Protein AF-A0A2E9KQT9-F1 (afdb_monomer)

Secondary structure (DSSP, 8-state):
-HHHHHHHHHHHHHHHHTTS---HHHHHHHHHHH-GGGHHHHHHHHHHHHHTTSS-HHHHHHHHHHHHHTTT---

Mean predicted aligned error: 3.48 Å

Sequence (75 aa):
MTREAFKLIYNKALDLISRREHSRYEVMQKLNKRYPETRSLIEEVLDKLIANNILDDERFAEMYINSRARKGFGP

Structure (mmCIF, N/CA/C/O backbone):
data_AF-A0A2E9KQT9-F1
#
_entry.id   AF-A0A2E9KQT9-F1
#
loop_
_atom_site.group_PDB
_atom_site.id
_atom_site.type_symbol
_atom_site.label_atom_id
_atom_site.label_alt_id
_atom_site.label_comp_id
_atom_site.label_asym_id
_atom_site.label_entity_id
_atom_site.label_seq_id
_atom_site.pdbx_PDB_ins_code
_atom_site.Cartn_x
_atom_site.Cartn_y
_atom_site.Cartn_z
_atom_site.occupancy
_atom_site.B_iso_or_equiv
_atom_site.auth_seq_id
_atom_site.auth_comp_id
_atom_site.auth_asym_id
_atom_site.auth_atom_id
_atom_site.pdbx_PDB_model_num
ATOM 1 N N . MET A 1 1 ? -13.167 -4.112 17.753 1.00 59.50 1 MET A N 1
ATOM 2 C CA . MET A 1 1 ? -11.695 -4.171 17.593 1.00 59.50 1 MET A CA 1
ATOM 3 C C . MET A 1 1 ? -11.257 -4.202 16.129 1.00 59.50 1 MET A C 1
ATOM 5 O O . MET A 1 1 ? -10.423 -3.390 15.759 1.00 59.50 1 MET A O 1
ATOM 9 N N . THR A 1 2 ? -11.843 -5.044 15.271 1.00 79.12 2 THR A N 1
ATOM 10 C CA . THR A 1 2 ? -11.434 -5.200 13.856 1.00 79.12 2 THR A CA 1
ATOM 11 C C . THR A 1 2 ? -11.640 -3.957 12.979 1.00 79.12 2 THR A C 1
ATOM 13 O O . THR A 1 2 ? -10.774 -3.629 12.178 1.00 79.12 2 THR A O 1
ATOM 16 N N . ARG A 1 3 ? -12.739 -3.210 13.156 1.00 89.75 3 ARG A N 1
ATOM 17 C CA . ARG A 1 3 ? -13.082 -2.056 12.296 1.00 89.75 3 ARG A CA 1
ATOM 18 C C . ARG A 1 3 ? -12.108 -0.873 12.408 1.00 89.75 3 ARG A C 1
ATOM 20 O O . ARG A 1 3 ? -11.829 -0.215 11.410 1.00 89.75 3 ARG A O 1
ATOM 27 N N . GLU A 1 4 ? -11.578 -0.619 13.603 1.00 94.69 4 GLU A N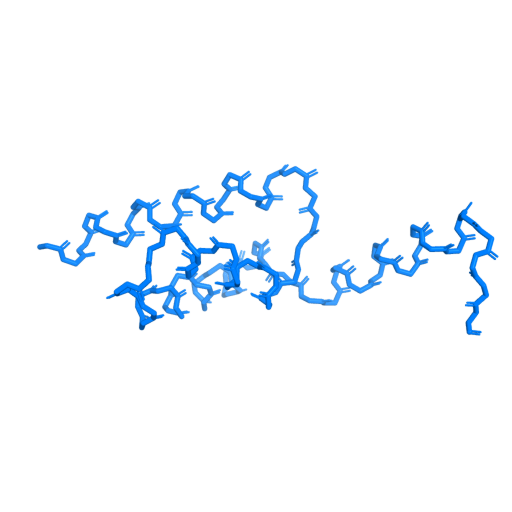 1
ATOM 28 C CA . GLU A 1 4 ? -10.585 0.444 13.827 1.00 94.69 4 GLU A CA 1
ATOM 29 C C . GLU A 1 4 ? -9.189 0.016 13.359 1.00 94.69 4 GLU A C 1
ATOM 31 O O . GLU A 1 4 ? -8.490 0.800 12.719 1.00 94.69 4 GLU A O 1
ATOM 36 N N . ALA A 1 5 ? -8.821 -1.255 13.563 1.00 95.31 5 ALA A N 1
ATOM 37 C CA . ALA A 1 5 ? -7.603 -1.817 12.984 1.00 95.31 5 ALA A CA 1
ATOM 38 C C . ALA A 1 5 ? -7.636 -1.770 11.445 1.00 95.31 5 ALA A C 1
ATOM 40 O O . ALA A 1 5 ? -6.650 -1.372 10.828 1.00 95.31 5 ALA A O 1
ATOM 41 N N . PHE A 1 6 ? -8.786 -2.075 10.829 1.00 97.31 6 PHE A N 1
ATOM 42 C CA . PHE A 1 6 ? -8.958 -1.992 9.378 1.00 97.31 6 PHE A CA 1
ATOM 43 C C . PHE A 1 6 ? -8.684 -0.572 8.886 1.00 97.31 6 PHE A C 1
ATOM 45 O O . PHE A 1 6 ? -7.861 -0.378 7.999 1.00 97.31 6 PHE A O 1
ATOM 52 N N . LYS A 1 7 ? -9.327 0.438 9.492 1.00 97.81 7 LYS A N 1
ATOM 53 C CA . LYS A 1 7 ? -9.111 1.849 9.132 1.00 97.81 7 LYS A CA 1
ATOM 54 C C . LYS A 1 7 ? -7.651 2.266 9.287 1.00 97.81 7 LYS A C 1
ATOM 56 O O . LYS A 1 7 ? -7.123 2.950 8.415 1.00 97.81 7 LYS A O 1
ATOM 61 N N . LEU A 1 8 ? -6.994 1.856 10.373 1.00 98.00 8 LEU A N 1
ATOM 62 C CA . LEU A 1 8 ? -5.590 2.180 10.622 1.00 98.00 8 LEU A CA 1
ATOM 63 C C . LEU A 1 8 ? -4.676 1.618 9.523 1.00 98.00 8 LEU A C 1
ATOM 65 O O . LEU A 1 8 ? -3.821 2.338 9.005 1.00 98.00 8 LEU A O 1
ATOM 69 N N . ILE A 1 9 ? -4.864 0.348 9.161 1.00 98.19 9 ILE A N 1
ATOM 70 C CA . ILE A 1 9 ? -4.085 -0.323 8.113 1.00 98.19 9 ILE A CA 1
ATOM 71 C C . ILE A 1 9 ? -4.413 0.273 6.742 1.00 98.19 9 ILE A C 1
ATOM 73 O O . ILE A 1 9 ? -3.497 0.560 5.975 1.00 98.19 9 ILE A O 1
ATOM 77 N N . TYR A 1 10 ? -5.692 0.532 6.460 1.00 98.25 10 TYR A N 1
ATOM 78 C CA . TYR A 1 10 ? -6.158 1.148 5.218 1.00 98.25 10 TYR A CA 1
ATOM 79 C C . TYR A 1 10 ? -5.538 2.530 5.002 1.00 98.25 10 TYR A C 1
ATOM 81 O O . TYR A 1 10 ? -4.922 2.774 3.968 1.00 98.25 10 TYR A O 1
ATOM 89 N N . ASN A 1 11 ? -5.598 3.411 6.004 1.00 98.19 11 ASN A N 1
ATOM 90 C CA . ASN A 1 11 ? -4.965 4.729 5.930 1.00 98.19 11 ASN A CA 1
ATOM 91 C C . ASN A 1 11 ? -3.451 4.606 5.749 1.00 98.19 11 ASN A C 1
ATOM 93 O O . ASN A 1 11 ? -2.863 5.319 4.939 1.00 98.19 11 ASN A O 1
ATOM 97 N N . LYS A 1 12 ? -2.812 3.648 6.434 1.00 98.00 12 LYS A N 1
ATOM 98 C CA . LYS A 1 12 ? -1.381 3.424 6.243 1.00 98.00 12 LYS A CA 1
ATOM 99 C C . LYS A 1 12 ? -1.047 2.938 4.830 1.00 98.00 12 LYS A C 1
ATOM 101 O O . LYS A 1 12 ? -0.002 3.305 4.301 1.00 98.00 12 LYS A O 1
ATOM 106 N N . ALA A 1 13 ? -1.899 2.120 4.223 1.00 98.06 13 ALA A N 1
ATOM 107 C CA . ALA A 1 13 ? -1.740 1.687 2.843 1.00 98.06 13 ALA A CA 1
ATOM 108 C C . ALA A 1 13 ? -1.876 2.871 1.870 1.00 98.06 13 ALA A C 1
ATOM 110 O O . ALA A 1 13 ? -1.024 3.033 0.997 1.00 98.06 13 ALA A O 1
ATOM 111 N N . LEU A 1 14 ? -2.861 3.753 2.077 1.00 98.00 14 LEU A N 1
ATOM 112 C CA . LEU A 1 14 ? -3.006 4.990 1.301 1.00 98.00 14 LEU A CA 1
ATOM 113 C C . LEU A 1 14 ? -1.773 5.900 1.419 1.00 98.00 14 LEU A C 1
ATOM 115 O O . LEU A 1 14 ? -1.278 6.395 0.408 1.00 98.00 14 LEU A O 1
ATOM 119 N N . ASP A 1 15 ? -1.213 6.062 2.622 1.00 97.50 15 ASP A N 1
ATOM 120 C CA . ASP A 1 15 ? 0.022 6.834 2.827 1.00 97.50 15 ASP A CA 1
ATOM 121 C C . ASP A 1 15 ? 1.203 6.275 2.019 1.00 97.50 15 ASP A C 1
ATOM 123 O O . AS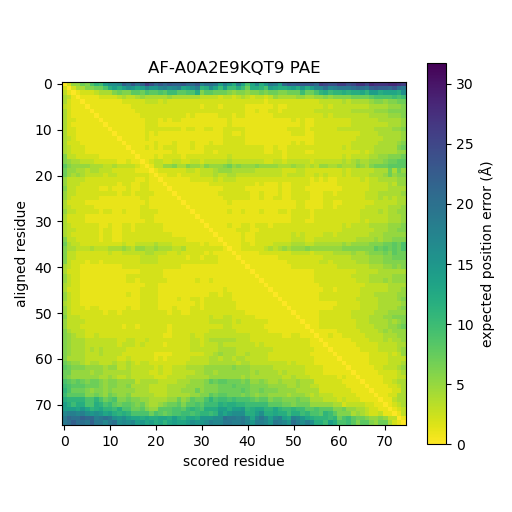P A 1 15 ? 2.064 7.031 1.566 1.00 97.50 15 ASP A O 1
ATOM 127 N N . LEU A 1 16 ? 1.280 4.947 1.868 1.00 96.62 16 LEU A N 1
ATOM 128 C CA . LEU A 1 16 ? 2.325 4.301 1.075 1.00 96.62 16 LEU A CA 1
ATOM 129 C C . LEU A 1 16 ? 2.114 4.577 -0.416 1.00 96.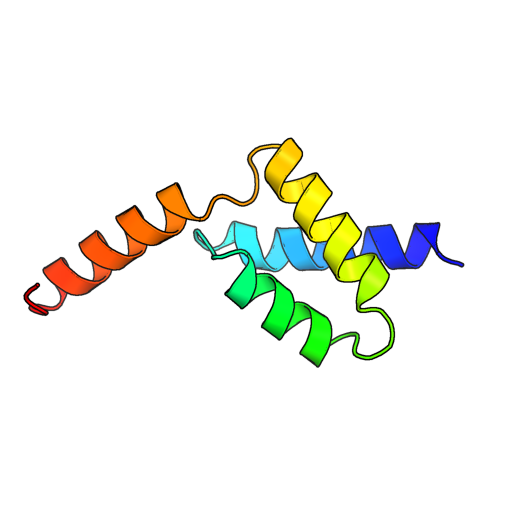62 16 LEU A C 1
ATOM 131 O O . LEU A 1 16 ? 3.045 5.026 -1.084 1.00 96.62 16 LEU A O 1
ATOM 135 N N . ILE A 1 17 ? 0.897 4.345 -0.909 1.00 95.94 17 ILE A N 1
ATOM 136 C CA . ILE A 1 17 ? 0.548 4.422 -2.334 1.00 95.94 17 ILE A CA 1
ATOM 137 C C . ILE A 1 17 ? 0.540 5.874 -2.840 1.00 95.94 17 ILE A C 1
ATOM 139 O O . ILE A 1 17 ? 0.930 6.133 -3.971 1.00 95.94 17 ILE A O 1
ATOM 143 N N . SER A 1 18 ? 0.209 6.854 -1.995 1.00 94.19 18 SER A N 1
ATOM 144 C CA . SER A 1 18 ? 0.118 8.273 -2.391 1.00 94.19 18 SER A CA 1
ATOM 145 C C . SER A 1 18 ? 1.403 8.876 -2.978 1.00 94.19 18 SER A C 1
ATOM 147 O O . SER A 1 18 ? 1.349 9.910 -3.637 1.00 94.19 18 SER A O 1
ATOM 149 N N . ARG A 1 19 ? 2.571 8.259 -2.746 1.00 89.81 19 ARG A N 1
ATOM 150 C CA . ARG A 1 19 ? 3.871 8.779 -3.206 1.00 89.81 19 ARG A CA 1
ATOM 151 C C . ARG A 1 19 ? 4.296 8.267 -4.582 1.00 89.81 19 ARG A C 1
ATOM 153 O O . ARG A 1 19 ? 5.123 8.909 -5.223 1.00 89.81 19 ARG A O 1
ATOM 160 N N . ARG A 1 20 ? 3.826 7.082 -4.979 1.00 91.94 20 ARG A N 1
ATOM 161 C CA . ARG A 1 20 ? 4.082 6.428 -6.274 1.00 91.94 20 ARG A CA 1
ATOM 162 C C . ARG A 1 20 ? 3.241 5.162 -6.388 1.00 91.94 20 ARG A C 1
ATOM 164 O O . ARG A 1 20 ? 2.852 4.603 -5.366 1.00 91.94 20 ARG A O 1
ATOM 171 N N . GLU A 1 21 ? 3.123 4.621 -7.594 1.00 93.56 21 GLU A N 1
ATOM 172 C CA . GLU A 1 21 ? 2.584 3.272 -7.775 1.00 93.56 21 GLU A CA 1
ATOM 173 C C . GLU A 1 21 ? 3.406 2.233 -7.002 1.00 93.56 21 GLU A C 1
ATOM 175 O O . GLU A 1 21 ? 4.641 2.309 -6.916 1.00 93.56 21 GLU A O 1
ATOM 180 N N . HIS A 1 22 ? 2.703 1.275 -6.410 1.00 96.62 22 HIS A N 1
ATOM 181 C CA . HIS A 1 22 ? 3.254 0.166 -5.637 1.00 96.62 22 HIS A CA 1
ATOM 182 C C . HIS A 1 22 ? 2.594 -1.127 -6.094 1.00 96.62 22 HIS A C 1
ATOM 184 O O . HIS A 1 22 ? 1.410 -1.120 -6.410 1.00 96.62 22 HIS A O 1
ATOM 190 N N . SER A 1 23 ? 3.326 -2.240 -6.037 1.00 97.19 23 SER A N 1
ATOM 191 C CA . SER A 1 23 ? 2.692 -3.544 -6.206 1.00 97.19 23 SER A CA 1
ATOM 192 C C . SER A 1 23 ? 1.963 -3.982 -4.940 1.00 97.19 23 SER A C 1
ATOM 194 O O . SER A 1 23 ? 2.354 -3.624 -3.818 1.00 97.19 23 SER A O 1
ATOM 196 N N . ARG A 1 24 ? 0.965 -4.856 -5.093 1.00 97.81 24 ARG A N 1
ATOM 197 C CA . ARG A 1 24 ? 0.302 -5.555 -3.988 1.00 97.81 24 ARG A CA 1
ATOM 198 C C . ARG A 1 24 ? 1.312 -6.207 -3.057 1.00 97.81 24 ARG A C 1
ATOM 200 O O . ARG A 1 24 ? 1.210 -6.067 -1.836 1.00 97.81 24 ARG A O 1
ATOM 207 N N . TYR A 1 25 ? 2.305 -6.886 -3.625 1.00 97.75 25 TYR A N 1
ATOM 208 C CA . TYR A 1 25 ? 3.358 -7.536 -2.853 1.00 97.75 25 TYR A CA 1
ATOM 209 C C . TYR A 1 25 ? 4.156 -6.531 -2.014 1.00 97.75 25 TYR A C 1
ATOM 211 O O . TYR A 1 25 ? 4.383 -6.759 -0.825 1.00 97.75 25 TYR A O 1
ATOM 219 N N . GLU A 1 26 ? 4.548 -5.394 -2.593 1.00 97.44 26 GLU A N 1
ATOM 220 C CA . GLU A 1 26 ? 5.312 -4.376 -1.876 1.00 97.44 26 GLU A CA 1
ATOM 221 C C . GLU A 1 26 ? 4.518 -3.797 -0.693 1.00 97.44 26 GLU A C 1
ATOM 223 O O . GLU A 1 26 ? 5.055 -3.673 0.414 1.00 97.44 26 GLU A O 1
ATOM 228 N N . VAL A 1 27 ? 3.238 -3.469 -0.899 1.00 98.12 27 VAL A N 1
ATOM 229 C CA . VAL A 1 27 ? 2.379 -2.939 0.172 1.00 98.12 27 VAL A CA 1
ATOM 230 C C . VAL A 1 27 ? 2.152 -3.998 1.256 1.00 98.12 27 VAL A C 1
ATOM 232 O O . VAL A 1 27 ? 2.303 -3.691 2.439 1.00 98.12 27 VAL A O 1
ATOM 235 N N . MET A 1 28 ? 1.900 -5.256 0.877 1.00 98.19 28 MET A N 1
ATOM 236 C CA . MET A 1 28 ? 1.764 -6.391 1.800 1.00 98.19 28 MET A CA 1
ATOM 237 C C . MET A 1 28 ? 2.985 -6.544 2.714 1.00 98.19 28 MET A C 1
ATOM 239 O O . MET A 1 28 ? 2.843 -6.659 3.931 1.00 98.19 28 MET A O 1
ATOM 243 N N . GLN A 1 29 ? 4.197 -6.530 2.153 1.00 98.31 29 GLN A N 1
ATOM 244 C CA . GLN A 1 29 ? 5.431 -6.664 2.933 1.00 98.31 29 GLN A CA 1
ATOM 245 C C . GLN A 1 29 ? 5.606 -5.502 3.920 1.00 98.31 29 GLN A C 1
ATOM 247 O O . GLN A 1 29 ? 5.919 -5.713 5.094 1.00 98.31 29 GLN A O 1
ATOM 252 N N . LYS A 1 30 ? 5.349 -4.265 3.474 1.00 98.06 30 LYS A N 1
ATOM 253 C CA . LYS A 1 30 ? 5.450 -3.070 4.327 1.00 98.06 30 LYS A CA 1
ATOM 254 C C . LYS A 1 30 ? 4.428 -3.079 5.463 1.00 98.06 30 LYS A C 1
ATOM 256 O O . LYS A 1 30 ? 4.772 -2.702 6.584 1.00 98.06 30 LYS A O 1
ATOM 261 N N . LEU A 1 31 ? 3.194 -3.500 5.188 1.00 98.19 31 LEU A N 1
ATOM 262 C CA . LEU A 1 31 ? 2.138 -3.577 6.194 1.00 98.19 31 LEU A CA 1
ATOM 263 C C . LEU A 1 31 ? 2.380 -4.722 7.178 1.00 98.19 31 LEU A C 1
ATOM 265 O O . LEU A 1 31 ? 2.312 -4.470 8.375 1.00 98.19 31 LEU A O 1
ATOM 269 N N . ASN A 1 32 ? 2.762 -5.921 6.724 1.00 97.75 32 ASN A N 1
ATOM 270 C CA . ASN A 1 32 ? 3.084 -7.037 7.626 1.00 97.75 32 ASN A CA 1
ATOM 271 C C . ASN A 1 32 ? 4.252 -6.705 8.553 1.00 97.75 32 ASN A C 1
ATOM 273 O O . ASN A 1 32 ? 4.199 -7.009 9.738 1.00 97.75 32 ASN A O 1
ATOM 277 N N . LYS A 1 33 ? 5.290 -6.024 8.049 1.00 98.06 33 LYS A N 1
ATOM 278 C CA . LYS A 1 33 ? 6.405 -5.578 8.896 1.00 98.06 33 LYS A CA 1
ATOM 279 C C . LYS A 1 33 ? 5.945 -4.634 10.014 1.00 98.06 33 LYS A C 1
ATOM 281 O O . LYS A 1 33 ? 6.556 -4.607 11.077 1.00 98.06 33 LYS A O 1
ATOM 286 N N . ARG A 1 34 ? 4.902 -3.834 9.770 1.00 97.44 34 ARG A N 1
ATOM 287 C CA . ARG A 1 34 ? 4.368 -2.870 10.743 1.00 97.44 34 ARG A CA 1
ATOM 288 C C . ARG A 1 34 ? 3.290 -3.465 11.652 1.00 97.44 34 ARG A C 1
ATOM 290 O O . ARG A 1 34 ? 3.171 -3.031 12.792 1.00 97.44 34 ARG A O 1
ATOM 297 N N . TYR A 1 35 ? 2.516 -4.421 11.148 1.00 96.62 35 TYR A N 1
ATOM 298 C CA . TYR A 1 35 ? 1.350 -5.007 11.806 1.00 96.62 35 TYR A CA 1
ATOM 299 C C . TYR A 1 35 ? 1.351 -6.545 11.661 1.00 96.62 35 TYR A C 1
ATOM 301 O O . TYR A 1 35 ? 0.4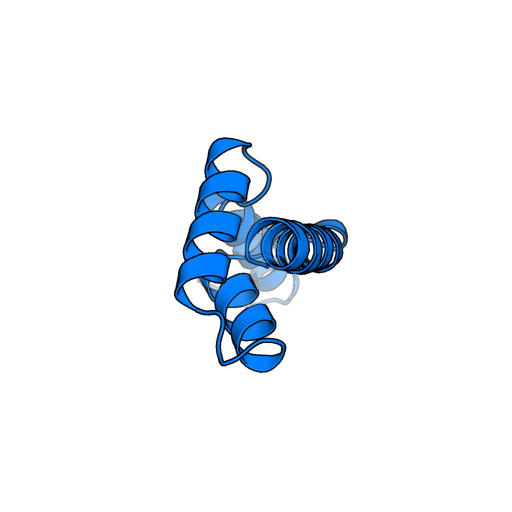61 -7.104 11.012 1.00 96.62 35 TYR A O 1
ATOM 309 N N . PRO A 1 36 ? 2.348 -7.243 12.235 1.00 95.31 36 PRO A N 1
ATOM 310 C CA . PRO A 1 36 ? 2.607 -8.663 11.962 1.00 95.31 36 PRO A CA 1
ATOM 311 C C . PRO A 1 36 ? 1.428 -9.587 12.298 1.00 95.31 36 PRO A C 1
ATOM 313 O O . PRO A 1 36 ? 1.141 -10.514 11.548 1.00 95.31 36 PRO A O 1
ATOM 316 N N . GLU A 1 37 ? 0.673 -9.272 13.351 1.00 95.56 37 GLU A N 1
ATOM 317 C CA . GLU A 1 37 ? -0.462 -10.076 13.833 1.00 95.56 37 GLU A CA 1
ATOM 318 C C . GLU A 1 37 ? -1.773 -9.845 13.054 1.00 95.56 37 GLU A C 1
ATOM 320 O O . GLU A 1 37 ? -2.840 -10.291 13.468 1.00 95.56 37 GLU A O 1
ATOM 325 N N . THR A 1 38 ? -1.740 -9.098 11.945 1.00 96.06 38 THR A N 1
ATOM 326 C CA . THR A 1 38 ? -2.959 -8.649 11.239 1.00 96.06 38 THR A CA 1
ATOM 327 C C . THR A 1 38 ? -3.019 -9.078 9.779 1.00 96.06 38 THR A C 1
ATOM 329 O O . THR A 1 38 ? -3.699 -8.448 8.974 1.00 96.06 38 THR A O 1
ATOM 332 N N . ARG A 1 39 ? -2.324 -10.162 9.417 1.00 95.94 39 ARG A N 1
ATOM 333 C CA . ARG A 1 39 ? -2.168 -10.574 8.016 1.00 95.94 39 ARG A CA 1
ATOM 334 C C . ARG A 1 39 ? -3.488 -10.713 7.248 1.00 95.94 39 ARG A C 1
ATOM 336 O O . ARG A 1 39 ? -3.590 -10.183 6.147 1.00 95.94 39 ARG A O 1
ATOM 343 N N . SER A 1 40 ? -4.498 -11.358 7.828 1.00 96.62 40 SER A N 1
ATOM 344 C CA . SER A 1 40 ? -5.819 -11.504 7.194 1.00 96.62 40 SER A CA 1
ATOM 345 C C . SER A 1 40 ? -6.505 -10.156 6.942 1.00 96.62 40 SER A C 1
ATOM 347 O O . SER A 1 40 ? -7.109 -9.943 5.897 1.00 96.62 40 SER A O 1
ATOM 349 N N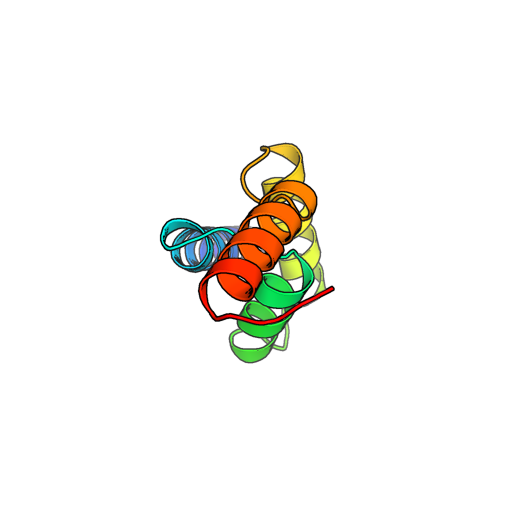 . LEU A 1 41 ? -6.354 -9.207 7.869 1.00 97.50 41 LEU A N 1
ATOM 350 C CA . LEU A 1 41 ? -6.900 -7.858 7.737 1.00 97.50 41 LEU A CA 1
ATOM 351 C C . LEU A 1 41 ? -6.146 -7.034 6.687 1.00 97.50 41 LEU A C 1
ATOM 353 O O . LEU A 1 41 ? -6.740 -6.215 5.991 1.00 97.50 41 LEU A O 1
ATOM 357 N N . ILE A 1 42 ? -4.835 -7.255 6.558 1.00 98.25 42 ILE A N 1
ATOM 358 C CA . ILE A 1 42 ? -4.022 -6.661 5.495 1.00 98.25 42 ILE A CA 1
ATOM 359 C C . ILE A 1 42 ? -4.489 -7.176 4.131 1.00 98.25 42 ILE A C 1
ATOM 361 O O . ILE A 1 42 ? -4.643 -6.370 3.218 1.00 98.25 42 ILE A O 1
ATOM 365 N N . GLU A 1 43 ? -4.740 -8.480 3.988 1.00 98.25 43 GLU A N 1
ATOM 366 C CA . GLU A 1 43 ? -5.279 -9.061 2.749 1.00 98.25 43 GLU A CA 1
ATOM 367 C C . GLU A 1 43 ? -6.611 -8.402 2.359 1.00 98.25 43 GLU A C 1
ATOM 369 O O . GLU A 1 43 ? -6.727 -7.905 1.239 1.00 98.25 43 GLU A O 1
ATOM 374 N N . GLU A 1 44 ? -7.541 -8.248 3.308 1.00 98.12 44 GLU A N 1
ATOM 375 C CA . GLU A 1 44 ? -8.824 -7.562 3.086 1.00 98.12 44 GLU A CA 1
ATOM 376 C C . GLU A 1 44 ? -8.649 -6.086 2.671 1.00 98.12 44 GLU A C 1
ATOM 378 O O . GLU A 1 44 ? -9.317 -5.595 1.757 1.00 98.12 44 GLU A O 1
ATOM 383 N N . VAL A 1 45 ? -7.730 -5.357 3.317 1.00 98.44 45 VAL A N 1
ATOM 384 C CA . VAL A 1 45 ? -7.411 -3.966 2.954 1.00 98.44 45 VAL A CA 1
ATOM 385 C C . VAL A 1 45 ? -6.883 -3.885 1.526 1.00 98.44 45 VAL A C 1
ATOM 387 O O . VAL A 1 45 ? -7.324 -3.025 0.764 1.00 98.44 45 VAL A O 1
ATOM 390 N N . LEU A 1 46 ? -5.947 -4.758 1.154 1.00 98.44 46 LEU A N 1
ATOM 391 C CA . LEU A 1 46 ? -5.359 -4.751 -0.182 1.00 98.44 46 LEU A CA 1
ATOM 392 C C . LEU A 1 46 ? -6.394 -5.108 -1.253 1.00 98.44 46 LEU A C 1
ATOM 394 O O . LEU A 1 46 ? -6.413 -4.469 -2.300 1.00 98.44 46 LEU A O 1
ATOM 398 N N . ASP A 1 47 ? -7.283 -6.066 -0.984 1.00 98.50 47 ASP A N 1
ATOM 399 C CA . ASP A 1 47 ? -8.370 -6.431 -1.901 1.00 98.50 47 ASP A CA 1
ATOM 400 C C . ASP A 1 47 ? -9.326 -5.256 -2.116 1.00 98.50 47 ASP A C 1
ATOM 402 O O . ASP A 1 47 ? -9.697 -4.949 -3.248 1.00 98.50 47 ASP A O 1
ATOM 406 N N . LYS A 1 48 ? -9.650 -4.516 -1.048 1.00 98.25 48 LYS A N 1
ATOM 407 C CA . LYS A 1 48 ? -10.464 -3.301 -1.150 1.00 98.25 48 LYS A CA 1
ATOM 408 C C . LYS A 1 48 ? -9.781 -2.191 -1.950 1.00 98.25 48 LYS A C 1
ATOM 410 O O . LYS A 1 48 ? -10.453 -1.464 -2.678 1.00 98.25 48 LYS A O 1
ATOM 415 N N . LEU A 1 49 ? -8.465 -2.036 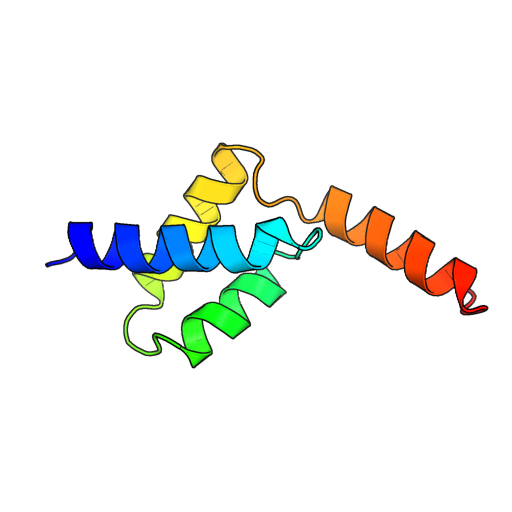-1.819 1.00 98.12 49 LEU A N 1
ATOM 416 C CA . LEU A 1 49 ? -7.707 -1.046 -2.590 1.00 98.12 49 LEU A CA 1
ATOM 417 C C . LEU A 1 49 ? -7.659 -1.403 -4.080 1.00 98.12 49 LEU A C 1
ATOM 419 O O . LEU A 1 49 ? -7.797 -0.504 -4.905 1.00 98.12 49 LEU A O 1
ATOM 423 N N . ILE A 1 50 ? -7.525 -2.688 -4.419 1.00 97.94 50 ILE A N 1
ATOM 424 C CA . ILE A 1 50 ? -7.587 -3.175 -5.807 1.00 97.94 50 ILE A CA 1
ATOM 425 C C . ILE A 1 50 ? -8.989 -2.974 -6.384 1.00 97.94 50 ILE A C 1
ATOM 427 O O . ILE A 1 50 ? -9.133 -2.409 -7.463 1.00 97.94 50 ILE A O 1
ATOM 431 N N . ALA A 1 51 ? -10.036 -3.348 -5.642 1.00 98.25 51 ALA A N 1
ATOM 432 C CA . ALA A 1 51 ? -11.422 -3.167 -6.078 1.00 98.25 51 ALA A CA 1
ATOM 433 C C . ALA A 1 51 ? -11.780 -1.691 -6.343 1.00 98.25 51 ALA A C 1
ATOM 435 O O . ALA A 1 51 ? -12.592 -1.395 -7.214 1.00 98.25 51 ALA A O 1
ATOM 436 N N . ASN A 1 52 ? -11.149 -0.761 -5.619 1.00 97.31 52 ASN A N 1
ATOM 437 C CA . ASN A 1 52 ? -11.303 0.682 -5.820 1.00 97.31 52 ASN A CA 1
ATOM 438 C C . ASN A 1 52 ? -10.329 1.270 -6.858 1.00 97.31 52 ASN A C 1
ATOM 440 O O . ASN A 1 52 ? -10.257 2.491 -6.988 1.00 97.31 52 ASN A O 1
ATOM 444 N N . ASN A 1 53 ? -9.554 0.436 -7.557 1.00 96.00 53 ASN A N 1
ATOM 445 C CA . ASN A 1 53 ? -8.515 0.848 -8.499 1.00 96.00 53 ASN A CA 1
ATOM 446 C C . ASN A 1 53 ? -7.489 1.837 -7.897 1.00 96.00 53 ASN A C 1
ATOM 448 O O . ASN A 1 53 ? -6.987 2.740 -8.564 1.00 96.00 53 ASN A O 1
ATOM 452 N N . ILE A 1 54 ? -7.188 1.699 -6.603 1.00 96.62 54 ILE A N 1
ATOM 453 C CA . ILE A 1 54 ? -6.149 2.480 -5.912 1.00 96.62 54 ILE A CA 1
ATOM 454 C C . ILE A 1 54 ? -4.801 1.762 -6.001 1.00 96.62 54 ILE A C 1
ATOM 456 O O . ILE A 1 54 ? -3.766 2.414 -6.090 1.00 96.62 54 ILE A O 1
ATOM 460 N N . LEU A 1 55 ? -4.820 0.429 -5.969 1.00 96.88 55 LEU A N 1
ATOM 461 C CA . LEU A 1 55 ? -3.645 -0.424 -6.091 1.00 96.88 55 LEU A CA 1
ATOM 462 C C . LEU A 1 55 ? -3.759 -1.259 -7.362 1.00 96.88 55 LEU A C 1
ATOM 464 O O . LEU A 1 55 ? -4.782 -1.908 -7.566 1.00 96.88 55 LEU A O 1
ATOM 468 N N . ASP A 1 56 ? -2.717 -1.245 -8.184 1.00 96.38 56 ASP A N 1
ATOM 469 C CA . ASP A 1 56 ? -2.745 -1.833 -9.518 1.00 96.38 56 ASP A CA 1
ATOM 470 C C . ASP A 1 56 ? -1.333 -2.271 -9.935 1.00 96.38 56 ASP A C 1
ATOM 472 O O . ASP A 1 56 ? -0.412 -1.459 -10.069 1.00 96.38 56 ASP A O 1
ATOM 476 N N . ASP A 1 57 ? -1.166 -3.584 -10.101 1.00 94.94 57 ASP A N 1
ATOM 477 C CA . ASP A 1 57 ? 0.124 -4.189 -10.427 1.00 94.94 57 ASP A CA 1
ATOM 478 C C . ASP A 1 57 ? 0.540 -3.930 -11.887 1.00 94.94 57 ASP A C 1
ATOM 480 O O . ASP A 1 57 ? 1.742 -3.887 -12.163 1.00 94.94 57 ASP A O 1
ATOM 484 N N . GLU A 1 58 ? -0.406 -3.694 -12.805 1.00 95.12 58 GLU A N 1
ATOM 485 C CA . GLU A 1 58 ? -0.108 -3.355 -14.203 1.00 95.12 58 GLU A CA 1
ATOM 486 C C . GLU A 1 58 ? 0.468 -1.941 -14.287 1.00 95.12 58 GLU A C 1
ATOM 488 O O . GLU A 1 58 ? 1.579 -1.752 -14.796 1.00 95.12 58 GLU A O 1
ATOM 493 N N . ARG A 1 59 ? -0.203 -0.960 -13.663 1.00 93.94 59 ARG A N 1
ATOM 494 C CA . ARG A 1 59 ? 0.322 0.415 -13.552 1.00 93.94 59 ARG A CA 1
ATOM 495 C C . ARG A 1 59 ? 1.684 0.452 -12.870 1.00 93.94 59 ARG A C 1
ATOM 497 O O . ARG A 1 59 ? 2.587 1.181 -13.297 1.00 93.94 59 ARG A O 1
ATOM 504 N N . PHE A 1 60 ? 1.867 -0.351 -11.822 1.00 95.31 60 PHE A N 1
ATOM 505 C CA . PHE A 1 60 ? 3.166 -0.492 -11.177 1.00 95.31 60 PHE A CA 1
ATOM 506 C C . PHE A 1 60 ? 4.236 -1.037 -12.136 1.00 95.31 60 PHE A C 1
ATOM 508 O O . PHE A 1 60 ? 5.337 -0.477 -12.189 1.00 95.31 60 PHE A O 1
ATOM 515 N N . ALA A 1 61 ? 3.943 -2.099 -12.892 1.00 94.00 61 ALA A N 1
ATOM 516 C CA . ALA A 1 61 ? 4.890 -2.715 -13.820 1.00 94.00 61 ALA A CA 1
ATOM 517 C C . ALA A 1 61 ? 5.322 -1.743 -14.928 1.00 94.00 61 ALA A C 1
ATOM 519 O O . ALA A 1 61 ? 6.521 -1.598 -15.186 1.00 94.00 61 ALA A O 1
ATOM 520 N N . GLU A 1 62 ? 4.381 -1.004 -15.517 1.00 93.38 62 GLU A N 1
ATOM 521 C CA . GLU A 1 62 ? 4.670 0.021 -16.525 1.00 93.38 62 GLU A CA 1
ATOM 522 C C . GLU A 1 62 ? 5.586 1.123 -15.978 1.00 93.38 62 GLU A C 1
ATOM 524 O O . GLU A 1 62 ? 6.613 1.466 -16.579 1.00 93.38 62 GLU A O 1
ATOM 529 N N . MET A 1 63 ? 5.263 1.665 -14.798 1.00 91.19 63 MET A N 1
ATOM 530 C CA . MET A 1 63 ? 6.105 2.668 -14.145 1.00 91.19 63 MET A CA 1
ATOM 531 C C . MET A 1 63 ? 7.496 2.123 -13.8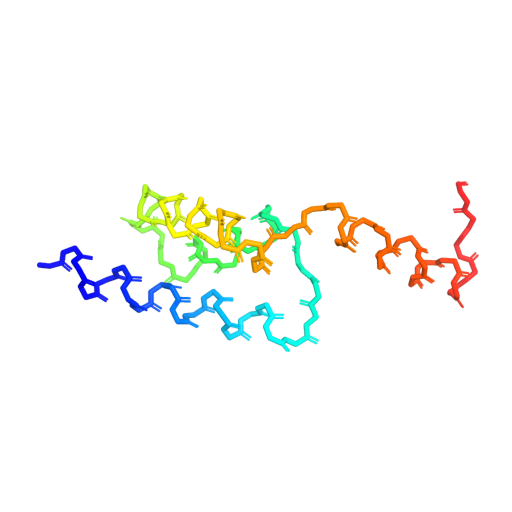12 1.00 91.19 63 MET A C 1
ATOM 533 O O . MET A 1 63 ? 8.494 2.846 -13.940 1.00 91.19 63 MET A O 1
ATOM 537 N N . TYR A 1 64 ? 7.579 0.863 -13.386 1.00 90.94 64 TYR A N 1
ATOM 538 C CA . TYR A 1 64 ? 8.839 0.210 -13.063 1.00 90.94 64 TYR A CA 1
ATOM 539 C C . TYR A 1 64 ? 9.724 0.070 -14.304 1.00 90.94 64 TYR A C 1
ATOM 541 O O . TYR A 1 64 ? 10.866 0.534 -14.277 1.00 90.94 64 TYR A O 1
ATOM 549 N N . ILE A 1 65 ? 9.196 -0.472 -15.405 1.00 91.44 65 ILE A N 1
ATOM 550 C CA . ILE A 1 65 ? 9.924 -0.630 -16.673 1.00 91.44 65 ILE A CA 1
ATOM 551 C C . ILE A 1 65 ? 10.426 0.729 -17.172 1.00 91.44 65 ILE A C 1
ATOM 553 O O . ILE A 1 65 ? 11.624 0.891 -17.406 1.00 91.44 65 ILE A O 1
ATOM 557 N N . ASN A 1 66 ? 9.559 1.744 -17.221 1.00 89.62 66 ASN A N 1
ATOM 558 C CA . ASN A 1 66 ? 9.934 3.098 -17.644 1.00 89.62 66 ASN A CA 1
ATOM 559 C C . ASN A 1 66 ? 11.032 3.712 -16.757 1.00 89.62 66 ASN A C 1
ATOM 561 O O . ASN A 1 66 ? 11.947 4.392 -17.229 1.00 89.62 66 ASN A O 1
ATOM 565 N N . SER A 1 67 ? 10.972 3.475 -15.444 1.00 89.44 67 SER A N 1
ATOM 566 C CA . SER A 1 67 ? 12.002 3.916 -14.497 1.00 89.44 67 SER A CA 1
ATOM 567 C C . SER A 1 67 ? 13.345 3.213 -14.720 1.00 89.44 67 SER A C 1
ATOM 569 O O . SER A 1 67 ? 14.395 3.851 -14.615 1.00 89.44 67 SER A O 1
ATOM 571 N N . ARG A 1 68 ? 13.329 1.914 -15.042 1.00 91.56 68 ARG A N 1
ATOM 572 C CA . ARG A 1 68 ? 14.532 1.113 -15.314 1.00 91.56 68 ARG A CA 1
ATOM 573 C C . ARG A 1 68 ? 15.159 1.477 -16.659 1.00 91.56 68 ARG A C 1
ATOM 575 O O . ARG A 1 68 ? 16.359 1.747 -16.688 1.00 91.56 68 ARG A O 1
ATOM 582 N N . ALA A 1 69 ? 14.357 1.615 -17.711 1.00 90.44 69 ALA A N 1
ATOM 583 C CA . ALA A 1 69 ? 14.817 2.029 -19.035 1.00 90.44 69 ALA A CA 1
ATOM 584 C C . ALA A 1 69 ? 15.540 3.387 -18.993 1.00 90.44 69 ALA A C 1
ATOM 586 O O . ALA A 1 69 ? 16.656 3.517 -19.491 1.00 90.44 69 ALA A O 1
ATOM 587 N N . ARG A 1 70 ? 14.978 4.385 -18.287 1.00 89.81 70 ARG A N 1
ATOM 588 C CA . ARG A 1 70 ? 15.618 5.708 -18.106 1.00 89.81 70 ARG A CA 1
ATOM 589 C C . ARG A 1 70 ? 16.965 5.667 -17.386 1.00 89.81 70 ARG A C 1
ATOM 591 O O . ARG A 1 70 ? 17.743 6.606 -17.500 1.00 89.81 70 ARG A O 1
ATOM 598 N N . LYS A 1 71 ? 17.237 4.608 -16.626 1.00 92.12 71 LYS A N 1
ATOM 599 C CA . LYS A 1 71 ? 18.510 4.401 -15.924 1.00 92.12 71 LYS A CA 1
ATOM 600 C C . LYS A 1 71 ? 19.499 3.557 -16.736 1.00 92.12 71 LYS A C 1
ATOM 602 O O . LYS A 1 71 ? 20.523 3.159 -16.192 1.00 92.12 71 LYS A O 1
ATOM 607 N N . GLY A 1 72 ? 19.197 3.274 -18.005 1.00 89.88 72 GLY A N 1
ATOM 608 C CA . GLY A 1 72 ? 20.054 2.490 -18.893 1.00 89.88 72 GLY A CA 1
ATOM 609 C C . GLY A 1 72 ? 19.997 0.982 -18.647 1.00 89.88 72 GLY A C 1
ATOM 610 O O . GLY A 1 72 ? 20.859 0.261 -19.136 1.00 89.88 72 GLY A O 1
ATOM 611 N N . PHE A 1 73 ? 19.008 0.489 -17.895 1.00 83.38 73 PHE A N 1
ATOM 612 C CA . PHE A 1 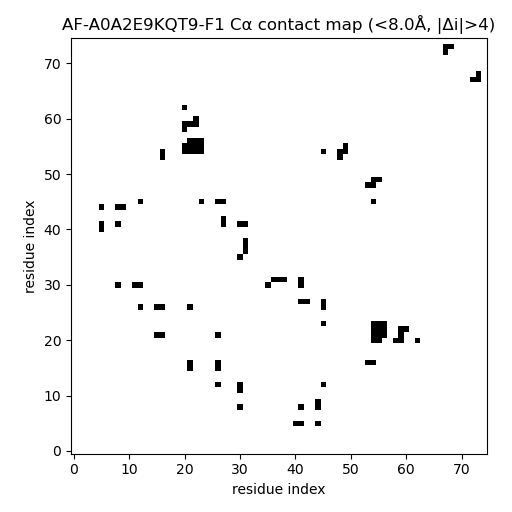73 ? 18.776 -0.951 -17.802 1.00 83.38 73 PHE A CA 1
ATOM 613 C C . PHE A 1 73 ? 18.023 -1.410 -19.055 1.00 83.38 73 PHE A C 1
ATOM 615 O O . PHE A 1 73 ? 16.936 -0.901 -19.331 1.00 83.38 73 PHE A O 1
ATOM 622 N N . GLY A 1 74 ? 18.618 -2.337 -19.808 1.00 79.06 74 GLY A N 1
ATOM 623 C CA . GLY A 1 74 ? 17.965 -2.997 -20.940 1.00 79.06 74 GLY A CA 1
ATOM 624 C C . GLY A 1 74 ? 16.926 -4.040 -20.498 1.00 79.06 74 GLY A C 1
ATOM 625 O O . GLY A 1 74 ? 16.851 -4.335 -19.300 1.00 79.06 74 GLY A O 1
ATOM 626 N N . PRO A 1 75 ? 16.124 -4.563 -21.446 1.00 69.88 75 PRO A N 1
ATOM 627 C CA . PRO A 1 75 ? 15.278 -5.740 -21.239 1.00 69.88 75 PRO A CA 1
ATOM 628 C C . PRO A 1 75 ? 16.072 -6.986 -20.835 1.00 69.88 75 PRO A C 1
ATOM 630 O O . PRO A 1 75 ? 17.224 -7.131 -21.309 1.00 69.88 75 PRO A O 1
#

Radius of gyration: 13.92 Å; Cα contacts (8 Å, |Δi|>4): 54; chains: 1; bounding box: 33×20×39 Å

Foldseek 3Di:
DLVVVLVVLLVVLCVVLVVDADALVRSLVVSCVVVVPC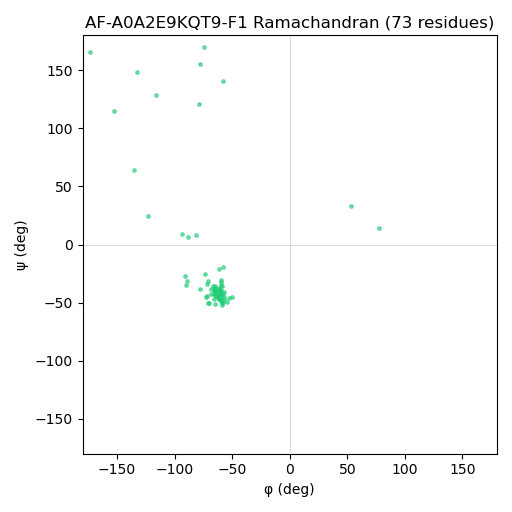NVSSVVSSVVCVVVVSHDVVRVVVVVVVVCVVVVHDD

Solvent-accessible surface area (backbone atoms only — not comparable to full-atom values): 4338 Å² total; per-residue (Å²): 116,66,72,60,53,45,50,54,52,40,53,52,49,49,65,58,44,74,79,45,82,44,37,66,67,58,53,50,54,57,47,37,76,75,42,68,93,39,56,72,56,48,52,52,43,52,50,53,32,39,77,68,70,74,42,45,54,65,65,21,48,55,54,47,51,56,57,38,47,77,71,71,47,78,136

Nearest PDB structures (foldseek):
  3e3v-assembly1_A  TM=8.786E-01  e=3.404E-02  Ligilactobacillus salivarius UCC118

pLDDT: mean 94.34, std 6.43, range [59.5, 98.5]